Protein AF-A0A914LXV6-F1 (afdb_monomer)

Foldseek 3Di:
DDPCCVPCNPVNCPPPVNDDPDHDFALDADGPPPPDCRNPPADNDPPDPRPGDDPPPPVPDDDDDDDPDPDDDDDDCPPPDPPPVVVCVVPPD

Radius of gyration: 22.23 Å; Cα contacts (8 Å, |Δi|>4): 53; chains: 1; bounding box: 44×33×61 Å

Solvent-accessible surface area (backbone atoms only — not comparable to full-atom values): 6578 Å² total; per-residue (Å²): 131,58,69,62,43,70,77,65,30,75,42,42,56,69,40,79,91,60,37,63,94,66,79,84,77,59,49,71,66,71,63,65,81,63,82,72,74,59,55,64,93,53,59,65,60,77,88,66,95,76,81,46,68,74,81,78,56,78,86,72,56,78,83,90,79,84,75,96,63,95,76,88,74,92,78,86,68,84,84,56,87,81,50,63,66,60,52,45,50,74,76,78,107

pLDDT: mean 93.17, std 4.94, range [61.66, 97.94]

InterPro domains:
  IPR011614 Catalase core domain [PF00199] (2-51)
  IPR018028 Catalase, mono-functional, haem-containing [PTHR11465] (2-93)
  IPR020835 Catalase superfamily [SSF56634] (2-92)

Secondary structure (DSSP, 8-state):
--HHHHHH-TTGGGSTTTS-SSPP--S----TT--S-TTTTS--SSS-SS------GGGGPPPP---S----S----TTS--SHHHHHHHHH-

Organism: Meloidogyne incognita (NCBI:txid6306)

Nearest PDB structures (foldseek):
  7p8w-assembly1_A  TM=9.054E-01  e=4.313E-07  Homo sapiens
  8cat-assembly1_A-2  TM=9.262E-01  e=8.166E-07  Bos taurus
  1h7k-assembly1_A  TM=7.767E-01  e=1.584E-04  Proteus mirabilis
  2isa-assembly2_H  TM=7.481E-01  e=1.151E-04  Aliivibrio salmonicida LFI1238

Structure (mmCIF, N/CA/C/O backbone):
data_AF-A0A914LXV6-F1
#
_entry.id   AF-A0A914LXV6-F1
#
loop_
_atom_site.group_PDB
_atom_site.id
_atom_site.type_symbol
_atom_site.label_atom_id
_atom_site.label_alt_id
_atom_site.label_comp_id
_atom_site.label_asym_id
_atom_site.label_entity_id
_atom_site.label_seq_id
_atom_site.pdbx_PDB_ins_code
_atom_site.Cartn_x
_atom_site.Cartn_y
_atom_site.Cartn_z
_atom_site.occupancy
_atom_site.B_iso_or_equiv
_atom_site.auth_seq_id
_atom_site.auth_comp_id
_atom_site.auth_asym_id
_atom_site.auth_atom_id
_atom_site.pdbx_PDB_model_num
ATOM 1 N N . MET A 1 1 ? 0.558 12.108 -3.919 1.00 61.66 1 MET A N 1
ATOM 2 C CA . MET A 1 1 ? -0.729 11.426 -3.678 1.00 61.66 1 MET A CA 1
ATOM 3 C C . MET A 1 1 ? -0.851 10.367 -4.753 1.00 61.66 1 MET A C 1
ATOM 5 O O . MET A 1 1 ? -0.773 10.719 -5.921 1.00 61.66 1 MET A O 1
ATOM 9 N N . ASP A 1 2 ? -0.898 9.099 -4.363 1.00 91.69 2 ASP A N 1
ATOM 10 C CA . ASP A 1 2 ? -0.990 7.972 -5.297 1.00 91.69 2 ASP A CA 1
ATOM 11 C C . ASP A 1 2 ? -2.376 7.912 -5.981 1.00 91.69 2 ASP A C 1
ATOM 13 O O . ASP A 1 2 ? -3.351 8.489 -5.484 1.00 91.69 2 ASP A O 1
ATOM 17 N N . THR A 1 3 ? -2.476 7.241 -7.131 1.00 96.25 3 THR A N 1
ATOM 18 C CA . THR A 1 3 ? -3.645 7.287 -8.024 1.00 96.25 3 THR A CA 1
ATOM 19 C C . THR A 1 3 ? -4.946 6.871 -7.341 1.00 96.25 3 THR A C 1
ATOM 21 O O . THR A 1 3 ? -5.979 7.505 -7.572 1.00 96.25 3 THR A O 1
ATOM 24 N N . HIS A 1 4 ? -4.933 5.843 -6.488 1.00 96.38 4 HIS A N 1
ATOM 25 C CA . HIS A 1 4 ? -6.153 5.408 -5.800 1.00 96.38 4 HIS A CA 1
ATOM 26 C C . HIS A 1 4 ? -6.691 6.470 -4.839 1.00 96.38 4 HIS A C 1
ATOM 28 O O . HIS A 1 4 ? -7.891 6.749 -4.844 1.00 96.38 4 HIS A O 1
ATOM 34 N N . HIS A 1 5 ? -5.800 7.130 -4.102 1.00 95.12 5 HIS A N 1
ATOM 35 C CA . HIS A 1 5 ? -6.160 8.183 -3.158 1.00 95.12 5 HIS A CA 1
ATOM 36 C C . HIS A 1 5 ? -6.769 9.396 -3.863 1.00 95.12 5 HIS A C 1
ATOM 38 O O . HIS A 1 5 ? -7.709 9.997 -3.350 1.00 95.12 5 HIS A O 1
ATOM 44 N N . HIS A 1 6 ? -6.255 9.751 -5.043 1.00 95.75 6 HIS A N 1
ATOM 45 C CA . HIS A 1 6 ? -6.785 10.866 -5.824 1.00 95.75 6 HIS A CA 1
ATOM 46 C C . HIS A 1 6 ? -8.128 10.529 -6.487 1.00 95.75 6 HIS A C 1
ATOM 48 O O . HIS A 1 6 ? -9.080 11.297 -6.380 1.00 95.75 6 HIS A O 1
ATOM 54 N N . ARG A 1 7 ? -8.212 9.380 -7.170 1.00 97.25 7 ARG A N 1
ATOM 55 C CA . ARG A 1 7 ? -9.372 9.021 -7.999 1.00 97.25 7 ARG A CA 1
ATOM 56 C C . ARG A 1 7 ? -10.588 8.584 -7.183 1.00 97.25 7 ARG A C 1
ATOM 58 O O . ARG A 1 7 ? -11.711 8.859 -7.586 1.00 97.25 7 ARG A O 1
ATOM 65 N N . LEU A 1 8 ? -10.372 7.850 -6.092 1.00 96.50 8 LEU A N 1
ATOM 66 C CA . LEU A 1 8 ? -11.440 7.243 -5.286 1.00 96.50 8 LEU A CA 1
ATOM 67 C C . LEU A 1 8 ? -11.556 7.857 -3.885 1.00 96.50 8 LEU A C 1
ATOM 69 O O . LEU A 1 8 ? -12.562 7.652 -3.209 1.00 96.50 8 LEU A O 1
ATOM 73 N N . GLY A 1 9 ? -10.547 8.615 -3.457 1.00 96.50 9 GLY A N 1
ATOM 74 C CA . GLY A 1 9 ? -10.473 9.220 -2.132 1.00 96.50 9 GLY A CA 1
ATOM 75 C C . GLY A 1 9 ? -9.603 8.428 -1.149 1.00 96.50 9 GLY A C 1
ATOM 76 O O . GLY A 1 9 ? -9.208 7.293 -1.422 1.00 96.50 9 GLY A O 1
ATOM 77 N N . PRO A 1 10 ? -9.297 9.017 0.020 1.00 96.31 10 PRO A N 1
ATOM 78 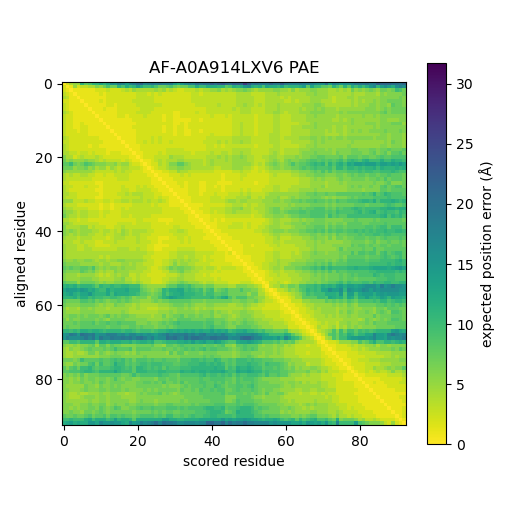C CA . PRO A 1 10 ? -8.393 8.423 1.008 1.00 96.31 10 PRO A CA 1
ATOM 79 C C . PRO A 1 10 ? -8.938 7.122 1.612 1.00 96.31 10 PRO A C 1
ATOM 81 O O . PRO A 1 10 ? -8.176 6.204 1.879 1.00 96.31 10 PRO A O 1
ATOM 84 N N . ASN A 1 11 ? -10.260 7.005 1.749 1.00 96.56 11 ASN A N 1
ATOM 85 C CA . ASN A 1 11 ? -10.930 5.832 2.309 1.00 96.56 11 ASN A CA 1
ATOM 86 C C . ASN A 1 11 ? -11.415 4.834 1.236 1.00 96.56 11 ASN A C 1
ATOM 88 O O . ASN A 1 11 ? -12.381 4.100 1.446 1.00 96.56 11 ASN A O 1
ATOM 92 N N . HIS A 1 12 ? -10.753 4.771 0.071 1.00 96.19 12 HIS A N 1
ATOM 93 C CA . HIS A 1 12 ? -11.162 3.905 -1.048 1.00 96.19 12 HIS A CA 1
ATOM 94 C C . HIS A 1 12 ? -11.220 2.406 -0.703 1.00 96.19 12 HIS A C 1
ATOM 96 O O . HIS A 1 12 ? -11.926 1.647 -1.372 1.00 96.19 12 HIS A O 1
ATOM 102 N N . MET A 1 13 ? -10.499 1.971 0.334 1.00 95.56 13 MET A N 1
ATOM 103 C CA . MET A 1 13 ? -10.524 0.595 0.846 1.00 95.56 13 MET A CA 1
ATOM 104 C C . MET A 1 13 ? -11.849 0.229 1.532 1.00 95.56 13 MET A C 1
ATOM 106 O O . MET A 1 13 ? -12.138 -0.949 1.720 1.00 95.56 13 MET A O 1
ATOM 110 N N . LEU A 1 14 ? -12.688 1.212 1.880 1.00 95.56 14 LEU A N 1
ATOM 111 C CA . LEU A 1 14 ? -14.011 0.964 2.455 1.00 95.56 14 LEU A CA 1
ATOM 112 C C . LEU A 1 14 ? -15.069 0.619 1.407 1.00 95.56 14 LEU A C 1
ATOM 114 O O . LEU A 1 14 ? -16.132 0.120 1.788 1.00 95.56 14 LEU A O 1
ATOM 118 N N . LEU A 1 15 ? -14.812 0.874 0.119 1.00 95.62 15 LEU A N 1
ATOM 119 C CA . LEU A 1 15 ? -15.735 0.522 -0.960 1.00 95.62 15 LEU A CA 1
ATOM 120 C C . LEU A 1 15 ? -15.985 -0.995 -0.948 1.00 95.62 15 LEU A C 1
ATOM 122 O O . LEU A 1 15 ? -15.012 -1.742 -0.870 1.00 95.62 15 LEU A O 1
ATOM 126 N N . PRO A 1 16 ? -17.240 -1.476 -1.065 1.00 95.06 16 PRO A N 1
ATOM 127 C CA . PRO A 1 16 ? -17.556 -2.899 -0.904 1.00 95.06 16 PRO A CA 1
ATOM 128 C C . PRO A 1 16 ? -16.713 -3.843 -1.768 1.00 95.06 16 PRO A C 1
ATOM 130 O O . PRO A 1 16 ? -16.343 -4.917 -1.313 1.00 95.06 16 PRO A O 1
ATOM 133 N N . ILE A 1 17 ? -16.366 -3.422 -2.986 1.00 96.88 17 ILE A N 1
ATOM 134 C CA . ILE A 1 17 ? -15.548 -4.208 -3.917 1.00 96.88 17 ILE A CA 1
ATOM 135 C C . ILE A 1 17 ? -14.057 -4.258 -3.545 1.00 96.88 17 ILE A C 1
ATOM 137 O O . ILE A 1 17 ? -13.373 -5.212 -3.895 1.00 96.88 17 ILE A O 1
ATOM 141 N N . ASN A 1 18 ? -13.555 -3.248 -2.829 1.00 95.88 18 ASN A N 1
ATOM 142 C CA . ASN A 1 18 ? -12.155 -3.157 -2.402 1.00 95.88 18 ASN A CA 1
ATOM 143 C C . ASN A 1 18 ? -11.946 -3.678 -0.974 1.00 95.88 18 ASN A C 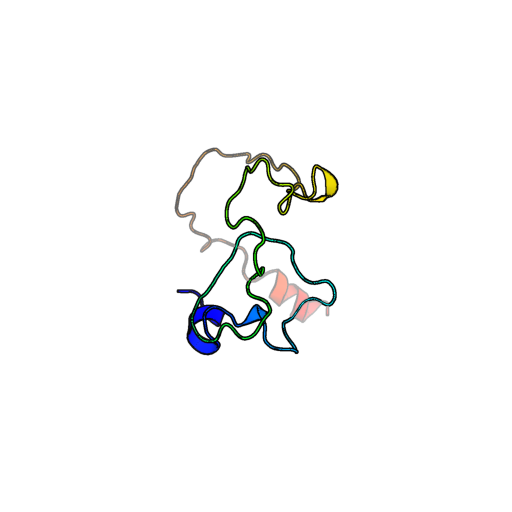1
ATOM 145 O O . ASN A 1 18 ? -10.808 -3.876 -0.547 1.00 95.88 18 ASN A O 1
ATOM 149 N N . ARG A 1 19 ? -13.032 -3.829 -0.208 1.00 94.25 19 ARG A N 1
ATOM 150 C CA . ARG A 1 19 ? -12.967 -4.151 1.212 1.00 94.25 19 ARG A CA 1
ATOM 151 C C . ARG A 1 19 ? -12.507 -5.600 1.406 1.00 94.25 19 ARG A C 1
ATOM 153 O O . ARG A 1 19 ? -13.103 -6.503 0.817 1.00 94.25 19 ARG A O 1
ATOM 160 N N . PRO A 1 20 ? -11.497 -5.856 2.257 1.00 93.19 20 PRO A N 1
ATOM 161 C CA . PRO A 1 20 ? -11.106 -7.221 2.579 1.00 93.19 20 PRO A CA 1
ATOM 162 C C . PRO A 1 20 ? -12.244 -7.955 3.302 1.00 93.19 20 PRO A C 1
ATOM 164 O O . PRO A 1 20 ? -12.983 -7.363 4.088 1.00 93.19 20 PRO A O 1
ATOM 167 N N . LEU A 1 21 ? -12.359 -9.266 3.068 1.00 93.88 21 LEU A N 1
ATOM 168 C CA . LEU A 1 21 ? -13.396 -10.099 3.696 1.00 93.88 21 LEU A CA 1
ATOM 169 C C . LEU A 1 21 ? -13.273 -10.143 5.225 1.00 93.88 21 LEU A C 1
ATOM 171 O O . LEU A 1 21 ? -14.278 -10.220 5.926 1.00 93.88 21 LEU A O 1
ATOM 175 N N . LYS A 1 22 ? -12.039 -10.096 5.738 1.00 89.12 22 LYS A N 1
ATOM 176 C CA . LYS A 1 22 ? -11.760 -9.893 7.159 1.00 89.12 22 LYS A CA 1
ATOM 177 C C . LYS A 1 22 ? -11.396 -8.421 7.369 1.00 89.12 22 LYS A C 1
ATOM 179 O O . LYS A 1 22 ? -10.438 -7.972 6.734 1.00 89.12 22 LYS A O 1
ATOM 184 N N . PRO A 1 23 ? -12.132 -7.676 8.212 1.00 83.31 23 PRO A N 1
ATOM 185 C CA . PRO A 1 23 ? -11.794 -6.295 8.527 1.00 83.31 23 PRO A CA 1
ATOM 186 C C . PRO A 1 23 ? -10.368 -6.179 9.067 1.00 83.31 23 PRO A C 1
ATOM 188 O O . PRO A 1 23 ? -9.905 -7.043 9.810 1.00 83.31 23 PRO A O 1
ATOM 191 N N . ALA A 1 24 ? -9.674 -5.111 8.682 1.00 86.00 24 ALA A N 1
ATOM 192 C CA . ALA A 1 24 ? -8.366 -4.805 9.239 1.00 86.00 24 ALA A CA 1
ATOM 193 C C . ALA A 1 24 ? -8.534 -4.134 10.607 1.00 86.00 24 ALA A C 1
ATOM 195 O O . ALA A 1 24 ? -9.210 -3.112 10.717 1.00 86.00 24 ALA A O 1
ATOM 196 N N . GLU A 1 25 ? -7.882 -4.680 11.629 1.00 90.56 25 GLU A N 1
ATOM 197 C CA . GLU A 1 25 ? -7.767 -4.048 12.942 1.00 90.56 25 GLU A CA 1
ATOM 198 C C . GLU A 1 25 ? -6.493 -3.199 12.964 1.00 90.56 25 GLU A C 1
ATOM 200 O O . GLU A 1 25 ? -5.380 -3.722 12.940 1.00 90.56 25 GLU A O 1
ATOM 205 N N . ASN A 1 26 ? -6.642 -1.874 12.934 1.00 93.19 26 ASN A N 1
ATOM 206 C CA . ASN A 1 26 ? -5.518 -0.940 12.932 1.00 93.19 26 ASN A CA 1
ATOM 207 C C . ASN A 1 26 ? -5.874 0.392 13.617 1.00 93.19 26 AS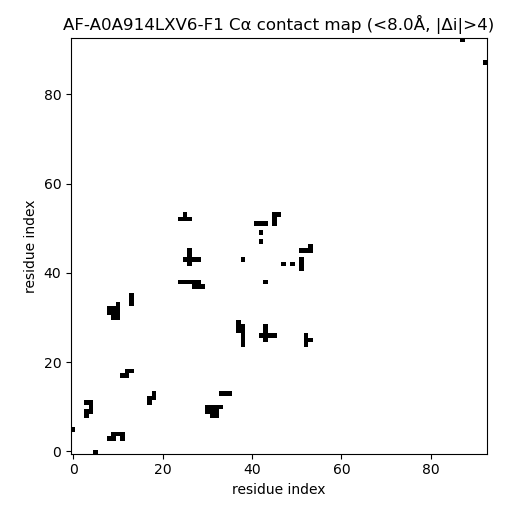N A C 1
ATOM 209 O O . ASN A 1 26 ? -6.991 0.615 14.095 1.00 93.19 26 ASN A O 1
ATOM 213 N N . THR A 1 27 ? -4.897 1.293 13.672 1.00 95.69 27 THR A N 1
ATOM 214 C CA . THR A 1 27 ? -5.007 2.606 14.319 1.00 95.69 27 THR A CA 1
ATOM 215 C C . THR A 1 27 ? -5.352 3.745 13.353 1.00 95.69 27 THR A C 1
ATOM 217 O O . THR A 1 27 ? -5.371 4.9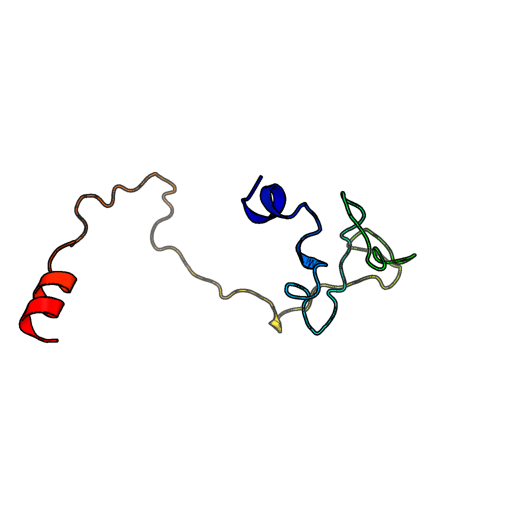00 13.768 1.00 95.69 27 THR A O 1
ATOM 220 N N . GLN A 1 28 ? -5.642 3.463 12.077 1.00 95.94 28 GLN A N 1
ATOM 221 C CA . GLN A 1 28 ? -6.030 4.497 11.113 1.00 95.94 28 GLN A CA 1
ATOM 222 C C . GLN A 1 28 ? -7.430 5.028 11.447 1.00 95.94 28 GLN A C 1
ATOM 224 O O . GLN A 1 28 ? -8.325 4.261 11.816 1.00 95.94 28 GLN A O 1
ATOM 229 N N . ARG A 1 29 ? -7.604 6.349 11.351 1.00 96.00 29 ARG A N 1
ATOM 230 C CA . ARG A 1 29 ? -8.838 7.064 11.696 1.00 96.00 29 ARG A CA 1
ATOM 231 C C . ARG A 1 29 ? -9.128 8.165 10.682 1.00 96.00 29 ARG A C 1
ATOM 233 O O . ARG A 1 29 ? -8.222 8.685 10.032 1.00 96.00 29 ARG A O 1
ATOM 240 N N . ASP A 1 30 ? -10.398 8.533 10.623 1.00 96.75 30 ASP A N 1
ATOM 241 C CA . ASP A 1 30 ? -10.963 9.672 9.908 1.00 96.75 30 ASP A CA 1
ATOM 242 C C . ASP A 1 30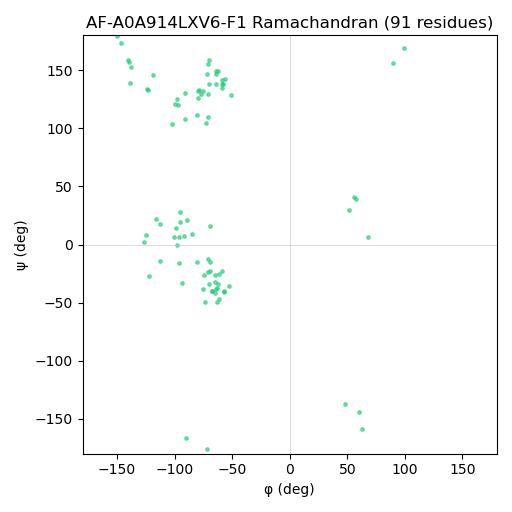 ? -10.714 9.628 8.390 1.00 96.75 30 ASP A C 1
ATOM 244 O O . ASP A 1 30 ? -10.799 8.575 7.756 1.00 96.75 30 ASP A O 1
ATOM 248 N N . GLY A 1 31 ? -10.490 10.794 7.782 1.00 96.06 31 GLY A N 1
ATOM 249 C CA . GLY A 1 31 ? -10.370 10.970 6.339 1.00 96.06 31 GLY A CA 1
ATOM 250 C C . GLY A 1 31 ? -11.705 11.254 5.647 1.00 96.06 31 GLY A C 1
ATOM 251 O O . GLY A 1 31 ? -12.790 10.928 6.132 1.00 96.06 31 GLY A O 1
ATOM 252 N N . LEU A 1 32 ? -11.623 11.891 4.476 1.00 96.38 32 LEU A N 1
ATOM 253 C CA . LEU A 1 32 ? -12.802 12.211 3.671 1.00 96.38 32 LEU A CA 1
ATOM 254 C C . LEU A 1 32 ? -13.574 10.932 3.316 1.00 96.38 32 LEU A C 1
ATOM 256 O O . LEU A 1 32 ? -12.971 9.921 2.947 1.00 96.38 32 LEU A O 1
ATOM 260 N N . ASN A 1 33 ? -14.906 11.000 3.394 1.00 94.44 33 ASN A N 1
ATOM 261 C CA . ASN A 1 33 ? -15.808 9.875 3.137 1.00 94.44 33 ASN A CA 1
ATOM 262 C C . ASN A 1 33 ? -15.495 8.646 4.010 1.00 94.44 33 ASN A C 1
ATOM 264 O O . ASN A 1 33 ? -15.525 7.515 3.531 1.00 94.44 33 ASN A O 1
ATOM 268 N N . GLN A 1 34 ? -15.178 8.858 5.288 1.00 96.50 34 GLN A N 1
ATOM 269 C CA . GLN A 1 34 ? -15.199 7.789 6.283 1.00 96.50 34 GLN A CA 1
ATOM 270 C C . GLN A 1 34 ? -16.658 7.403 6.581 1.00 96.50 34 GLN A C 1
ATOM 272 O O . GLN A 1 34 ? -17.398 8.184 7.173 1.00 96.50 34 GLN A O 1
ATOM 277 N N . PHE A 1 35 ? -17.077 6.214 6.140 1.00 94.62 35 PHE A N 1
ATOM 278 C CA . PHE A 1 35 ? -18.431 5.668 6.353 1.00 94.62 35 PHE A CA 1
ATOM 279 C C . PHE A 1 35 ? -18.427 4.284 7.024 1.00 94.62 35 PHE A C 1
ATOM 281 O O . PHE A 1 35 ? -19.457 3.612 7.076 1.00 94.62 35 PHE A O 1
ATOM 288 N N . GLY A 1 36 ? -17.262 3.824 7.488 1.00 92.06 36 GLY A N 1
ATOM 289 C CA . GLY A 1 36 ? -17.129 2.620 8.304 1.00 92.06 36 GLY A CA 1
ATOM 290 C C . GLY A 1 36 ? -17.223 2.917 9.803 1.00 92.06 36 GLY A C 1
ATOM 291 O O . GLY A 1 36 ? -17.585 4.012 10.218 1.00 92.06 36 GLY A O 1
ATOM 292 N N . GLU A 1 37 ? -16.832 1.941 10.622 1.00 93.25 37 GLU A N 1
ATOM 293 C CA . GLU A 1 37 ? -16.839 2.057 12.091 1.00 93.25 37 GLU A CA 1
ATOM 294 C C . GLU A 1 37 ? -15.767 3.011 12.636 1.00 93.25 37 GLU A C 1
ATOM 296 O O . GLU A 1 37 ? -15.789 3.357 13.813 1.00 93.25 37 GLU A O 1
ATOM 301 N N . ASN A 1 38 ? -14.808 3.420 11.794 1.00 94.75 38 ASN A N 1
ATOM 302 C CA . ASN A 1 38 ? -13.710 4.318 12.155 1.00 94.75 38 ASN A CA 1
ATOM 303 C C . ASN A 1 38 ? -12.942 3.875 13.418 1.00 94.75 38 ASN A C 1
ATOM 305 O O . ASN A 1 38 ? -12.455 4.704 14.175 1.00 94.75 38 ASN A O 1
ATOM 309 N N . GLY A 1 39 ? -12.885 2.567 13.686 1.00 92.75 39 GLY A N 1
ATOM 310 C CA . GLY A 1 39 ? -12.261 1.999 14.882 1.00 92.75 39 GLY A CA 1
ATOM 311 C C . GLY A 1 39 ? -12.969 2.291 16.214 1.00 92.75 39 GLY A C 1
ATOM 312 O O . GLY A 1 39 ? -12.422 1.915 17.251 1.00 92.75 39 GLY A O 1
ATOM 313 N N . GLY A 1 40 ? -14.151 2.918 16.214 1.00 93.62 40 GLY A N 1
ATOM 314 C CA . GLY A 1 40 ? -14.932 3.214 17.421 1.00 93.62 40 GLY A CA 1
ATOM 315 C C . GLY A 1 40 ? -14.104 3.856 18.541 1.00 93.62 40 GLY A C 1
ATOM 316 O O . GLY A 1 40 ? -13.240 4.693 18.287 1.00 93.62 40 GLY A O 1
ATOM 317 N N . ASP A 1 41 ? -14.322 3.396 19.775 1.00 93.19 41 ASP A N 1
ATOM 318 C CA . ASP A 1 41 ? -13.614 3.874 20.974 1.00 93.19 41 ASP A CA 1
ATOM 319 C C . ASP A 1 41 ? -12.261 3.171 21.213 1.00 93.19 41 ASP A C 1
ATOM 321 O O . ASP A 1 41 ? -11.652 3.311 22.277 1.00 93.19 41 ASP A O 1
ATOM 325 N N . SER A 1 42 ? -11.775 2.373 20.254 1.00 93.69 42 SER A N 1
ATOM 326 C CA . SER A 1 42 ? -10.505 1.661 20.426 1.00 93.69 42 SER A CA 1
ATOM 327 C C . SER A 1 42 ? -9.302 2.617 20.353 1.00 93.69 42 SER A C 1
ATOM 329 O O . SER A 1 42 ? -9.334 3.584 19.578 1.00 93.69 42 SER A O 1
ATOM 331 N N . PRO A 1 43 ? -8.209 2.346 21.103 1.00 95.44 43 PRO A N 1
ATOM 332 C CA . PRO A 1 43 ? -6.999 3.164 21.071 1.00 95.44 43 PRO A CA 1
ATOM 333 C C . PRO A 1 43 ? -6.505 3.405 19.641 1.00 95.44 43 PRO A C 1
ATOM 335 O O . PRO A 1 43 ? -6.310 2.471 18.865 1.00 95.44 43 PRO A O 1
ATOM 338 N N . ASN A 1 44 ? -6.272 4.669 19.299 1.00 96.12 44 ASN A N 1
ATOM 339 C CA . ASN A 1 44 ? -5.827 5.096 17.970 1.00 96.12 44 ASN A CA 1
ATOM 340 C C . ASN A 1 44 ? -4.299 5.263 17.871 1.00 96.12 44 ASN A C 1
ATOM 342 O O . ASN A 1 44 ? -3.803 5.938 16.973 1.00 96.12 44 ASN A O 1
ATOM 346 N N . TYR A 1 45 ? -3.545 4.659 18.789 1.00 95.38 45 TYR A N 1
ATOM 347 C CA . TYR A 1 45 ? -2.089 4.733 18.832 1.00 95.38 45 TYR A CA 1
ATOM 348 C C . TYR A 1 45 ? -1.479 3.366 19.152 1.00 95.38 45 TYR A C 1
ATOM 350 O O . TYR A 1 45 ? -2.097 2.514 19.796 1.00 95.38 45 TYR A O 1
ATOM 358 N N . TYR A 1 46 ? -0.251 3.159 18.684 1.00 94.88 46 TYR A N 1
ATOM 359 C CA . TYR A 1 46 ? 0.540 1.961 18.942 1.00 94.88 46 TYR A CA 1
ATOM 360 C C . TYR A 1 46 ? 2.003 2.362 19.223 1.00 94.88 46 TYR A C 1
ATOM 362 O O . TYR A 1 46 ? 2.515 3.234 18.515 1.00 94.88 46 TYR A O 1
ATOM 370 N N . PRO A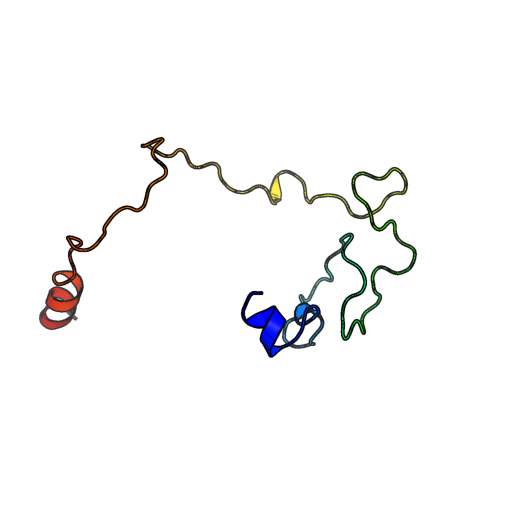 1 47 ? 2.690 1.746 20.208 1.00 95.12 47 PRO A N 1
ATOM 371 C CA . PRO A 1 47 ? 2.168 0.758 21.161 1.00 95.12 47 PRO A CA 1
ATOM 372 C C . PRO A 1 47 ? 1.215 1.389 22.190 1.00 95.12 47 PRO A C 1
ATOM 374 O O . PRO A 1 47 ? 1.296 2.585 22.465 1.00 95.12 47 PRO A O 1
ATOM 377 N N . ASN A 1 48 ? 0.307 0.596 22.766 1.00 95.44 48 ASN A N 1
ATOM 378 C CA . ASN A 1 48 ? -0.625 1.048 23.806 1.00 95.44 48 ASN A CA 1
ATOM 379 C C . ASN A 1 48 ? -0.820 -0.014 24.900 1.00 95.44 48 ASN A C 1
ATOM 381 O O . ASN A 1 48 ? -0.604 -1.199 24.675 1.00 95.44 48 ASN A O 1
ATOM 385 N N . SER A 1 49 ? -1.278 0.410 26.081 1.00 95.38 49 SER A N 1
ATOM 386 C CA . SER A 1 49 ? -1.515 -0.474 27.238 1.00 95.38 49 SER A CA 1
ATOM 387 C C . SER A 1 49 ? -2.985 -0.882 27.411 1.00 95.38 49 SER A C 1
ATOM 389 O O . SER A 1 49 ? -3.372 -1.370 28.471 1.00 95.38 49 SER A O 1
ATOM 391 N N . PHE A 1 50 ? -3.822 -0.663 26.394 1.00 95.12 50 PHE A N 1
ATOM 392 C CA . PHE A 1 50 ? -5.284 -0.781 26.474 1.00 95.12 50 PHE A CA 1
ATOM 393 C C . PHE A 1 50 ? -5.841 -1.895 25.577 1.00 95.12 50 PHE A C 1
ATOM 395 O O . PHE A 1 50 ? -7.022 -1.884 25.245 1.00 95.12 50 PHE A O 1
ATOM 402 N N . ARG A 1 51 ? -4.999 -2.875 25.211 1.00 89.88 51 ARG A N 1
ATOM 403 C CA . ARG A 1 51 ? -5.359 -4.020 24.351 1.00 89.88 51 ARG A CA 1
ATOM 404 C C . ARG A 1 51 ? -5.907 -3.599 22.977 1.00 89.88 51 ARG A C 1
ATOM 406 O O . ARG A 1 51 ? -6.866 -4.191 22.491 1.00 89.88 51 ARG A O 1
ATOM 413 N N . GLY A 1 52 ? -5.324 -2.560 22.376 1.00 91.50 52 GLY A N 1
ATOM 414 C CA . GLY A 1 52 ? -5.599 -2.203 20.982 1.00 91.50 52 GLY A CA 1
ATOM 415 C C . GLY A 1 52 ? -4.981 -3.192 19.977 1.00 91.50 52 GLY A C 1
ATOM 416 O O . GLY A 1 52 ? -4.380 -4.185 20.387 1.00 91.50 52 GLY A O 1
ATOM 417 N N . PRO A 1 53 ? -5.107 -2.920 18.665 1.00 91.25 53 PRO A N 1
ATOM 418 C CA . PRO A 1 53 ? -4.543 -3.774 17.621 1.00 91.25 53 PRO A CA 1
ATOM 419 C C . PRO A 1 53 ? -3.024 -3.963 17.757 1.00 91.25 53 PRO A C 1
ATOM 421 O O . PRO A 1 53 ? -2.295 -2.999 17.995 1.00 91.25 53 PRO A O 1
ATOM 424 N N . GLU A 1 54 ? -2.562 -5.198 17.550 1.00 91.25 54 GLU A N 1
ATOM 425 C CA . GLU A 1 54 ? -1.161 -5.620 17.672 1.00 91.25 54 GLU A CA 1
ATOM 426 C C . GLU A 1 54 ? -0.621 -6.144 16.324 1.00 91.25 54 GLU A C 1
ATOM 428 O O . GLU A 1 54 ? -1.363 -6.779 15.566 1.00 91.25 54 GLU A O 1
ATOM 433 N N . PRO A 1 55 ? 0.671 -5.942 16.002 1.00 89.62 55 PRO A N 1
ATOM 434 C CA . PRO A 1 55 ? 1.287 -6.513 14.808 1.00 89.62 55 PRO A CA 1
ATOM 435 C C . PRO A 1 55 ? 1.205 -8.046 14.787 1.00 89.62 55 PRO A C 1
ATOM 437 O O . PRO A 1 55 ? 1.433 -8.712 15.795 1.00 89.62 55 PRO A O 1
ATOM 440 N N . THR A 1 56 ? 0.977 -8.633 13.609 1.00 83.38 56 THR A N 1
ATOM 441 C CA . THR A 1 56 ? 0.722 -10.078 13.400 1.00 83.38 56 THR A CA 1
ATOM 442 C C . THR A 1 56 ? 1.944 -10.998 13.640 1.00 83.38 56 THR A C 1
ATOM 444 O O . THR A 1 56 ? 1.946 -12.175 13.284 1.00 83.38 56 THR A O 1
ATOM 447 N N . GLY A 1 57 ? 2.994 -10.503 14.298 1.00 85.00 57 GLY A N 1
ATOM 448 C CA . GLY A 1 57 ? 4.178 -11.279 14.665 1.00 85.00 57 GLY A CA 1
ATOM 449 C C . GLY A 1 57 ? 4.961 -11.825 13.463 1.00 85.00 57 GLY A C 1
ATOM 450 O O . GLY A 1 57 ? 4.860 -11.332 12.342 1.00 85.00 57 GLY A O 1
ATOM 451 N N . LYS A 1 58 ? 5.767 -12.869 13.702 1.00 84.62 58 LYS A N 1
ATOM 452 C CA . LYS A 1 58 ? 6.729 -13.412 12.719 1.00 84.62 58 LYS A CA 1
ATOM 453 C C . LYS A 1 58 ? 6.098 -13.939 11.425 1.00 84.62 58 LYS A C 1
ATOM 455 O O . LYS A 1 58 ? 6.777 -13.977 10.409 1.00 84.62 58 LYS A O 1
ATOM 460 N N . ALA A 1 59 ? 4.830 -14.348 11.446 1.00 83.94 59 ALA A N 1
ATOM 461 C CA . ALA A 1 59 ? 4.163 -14.917 10.273 1.00 83.94 59 ALA A CA 1
ATOM 462 C C . ALA A 1 59 ? 3.906 -13.888 9.156 1.00 83.94 59 ALA A C 1
ATOM 464 O O . ALA A 1 59 ? 3.759 -14.275 8.003 1.00 83.94 59 ALA A O 1
ATOM 465 N N . ALA A 1 60 ? 3.860 -12.596 9.494 1.00 89.12 60 ALA A N 1
AT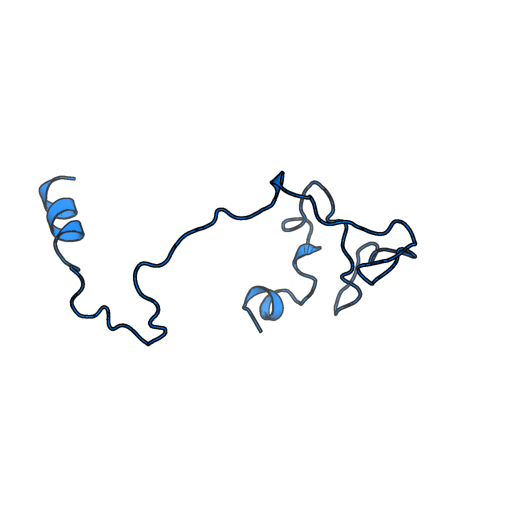OM 466 C CA . ALA A 1 60 ? 3.695 -11.501 8.538 1.00 89.12 60 ALA A CA 1
ATOM 467 C C . ALA A 1 60 ? 5.020 -10.791 8.208 1.00 89.12 60 ALA A C 1
ATOM 469 O O . ALA A 1 60 ? 5.013 -9.750 7.556 1.00 89.12 60 ALA A O 1
ATOM 470 N N . GLN A 1 61 ? 6.152 -11.309 8.692 1.00 93.50 61 GLN A N 1
ATOM 471 C CA . GLN A 1 61 ? 7.452 -10.701 8.445 1.00 93.50 61 GLN A CA 1
ATOM 472 C C . GLN A 1 61 ? 7.902 -10.978 7.007 1.00 93.50 61 GLN A C 1
ATOM 474 O O . GLN A 1 61 ? 7.859 -12.115 6.540 1.00 93.50 61 GLN A O 1
ATOM 479 N N . GLU A 1 62 ? 8.359 -9.936 6.317 1.00 93.25 62 GLU A N 1
ATOM 480 C CA . GLU A 1 62 ? 8.937 -10.062 4.980 1.00 93.25 62 GLU A CA 1
ATOM 481 C C . GLU A 1 62 ? 10.229 -10.893 5.007 1.00 93.25 62 GLU A C 1
ATOM 483 O O . GLU A 1 62 ? 10.980 -10.897 5.989 1.00 93.25 62 GLU A O 1
ATOM 488 N N . SER A 1 63 ? 10.507 -11.599 3.910 1.00 93.38 63 SER A N 1
ATOM 489 C CA . SER A 1 63 ? 11.768 -12.320 3.741 1.00 93.38 63 SER A CA 1
ATOM 490 C C . SER A 1 63 ? 12.946 -11.349 3.705 1.00 93.38 63 SER A C 1
ATOM 492 O O . SER A 1 63 ? 12.895 -10.333 3.014 1.00 93.38 63 SER A O 1
ATOM 494 N N . GLN A 1 64 ? 14.040 -11.695 4.382 1.00 92.81 64 GLN A N 1
ATOM 495 C CA . GLN A 1 64 ? 15.274 -10.919 4.304 1.00 92.81 64 GLN A CA 1
ATOM 496 C C . GLN A 1 64 ? 16.005 -11.211 2.989 1.00 92.81 64 GLN A C 1
ATOM 498 O O . GLN A 1 64 ? 16.245 -12.370 2.653 1.00 92.81 64 GLN A O 1
ATOM 503 N N . PHE A 1 65 ? 16.381 -10.154 2.272 1.00 92.19 65 PHE A N 1
ATOM 504 C CA . PHE A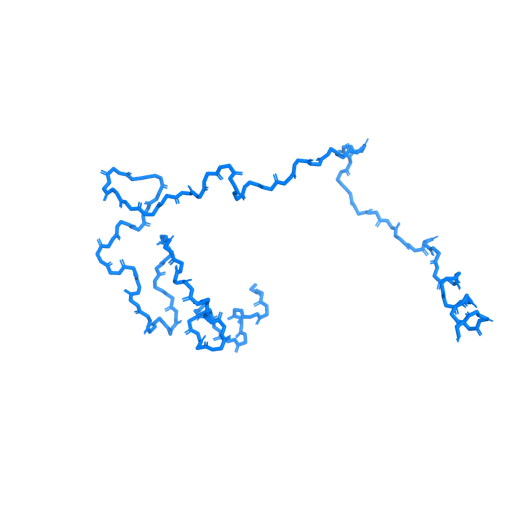 1 65 ? 17.188 -10.222 1.057 1.00 92.19 65 PHE A CA 1
ATOM 505 C C . PHE A 1 65 ? 18.449 -9.376 1.233 1.00 92.19 65 PHE A C 1
ATOM 507 O O . PHE A 1 65 ? 18.375 -8.244 1.712 1.00 92.19 65 PHE A O 1
ATOM 514 N N . VAL A 1 66 ? 19.605 -9.932 0.869 1.00 92.94 66 VAL A N 1
ATOM 515 C CA . VAL A 1 66 ? 20.899 -9.245 0.957 1.00 92.94 66 VAL A CA 1
ATOM 516 C C . VAL A 1 66 ? 21.243 -8.681 -0.414 1.00 92.94 66 VAL A C 1
ATOM 518 O O . VAL A 1 66 ? 21.272 -9.415 -1.398 1.00 92.94 66 VAL A O 1
ATOM 521 N N . LEU A 1 67 ? 21.512 -7.378 -0.475 1.00 91.94 67 LEU A N 1
ATOM 522 C CA . LEU A 1 67 ? 21.978 -6.723 -1.693 1.00 91.94 67 LEU A CA 1
ATOM 523 C C . LEU A 1 67 ? 23.479 -6.968 -1.869 1.00 91.94 67 LEU A C 1
ATOM 525 O O . LEU A 1 67 ? 24.256 -6.756 -0.943 1.00 91.94 67 LEU A O 1
ATOM 529 N N . GLU A 1 68 ? 23.896 -7.368 -3.068 1.00 87.50 68 GLU A N 1
ATOM 530 C CA . GLU A 1 68 ? 25.316 -7.590 -3.387 1.00 87.50 68 GLU A CA 1
ATOM 531 C C . GLU A 1 68 ? 26.125 -6.286 -3.474 1.00 87.50 68 GLU A C 1
ATOM 533 O O . GLU A 1 68 ? 27.344 -6.291 -3.314 1.00 87.50 68 GLU A O 1
ATOM 538 N N . LYS A 1 69 ? 25.455 -5.160 -3.749 1.00 81.62 69 LYS A N 1
ATOM 539 C CA . LYS A 1 69 ? 26.060 -3.828 -3.856 1.00 81.62 69 LYS A CA 1
ATOM 540 C C . LYS A 1 69 ? 25.370 -2.874 -2.888 1.00 81.62 69 LYS A C 1
ATOM 542 O O . LYS A 1 69 ? 24.149 -2.771 -2.886 1.00 81.62 69 LYS A O 1
ATOM 547 N N . GLU A 1 70 ? 26.158 -2.100 -2.149 1.00 83.56 70 GLU A N 1
ATOM 548 C CA . GLU A 1 70 ? 25.674 -1.064 -1.220 1.00 83.56 70 GLU A CA 1
ATOM 549 C C . GLU A 1 70 ? 25.499 0.312 -1.896 1.00 83.56 70 GLU A C 1
ATOM 551 O O . GLU A 1 70 ? 25.528 1.355 -1.245 1.00 83.56 70 GLU A O 1
ATOM 556 N N . ILE A 1 71 ? 25.360 0.349 -3.225 1.00 91.19 71 ILE A N 1
ATOM 557 C CA . ILE A 1 71 ? 25.281 1.602 -3.983 1.00 91.19 71 ILE A CA 1
ATOM 558 C C . ILE A 1 71 ? 23.818 1.949 -4.246 1.00 91.19 71 ILE A C 1
ATOM 560 O O . ILE A 1 71 ? 23.113 1.221 -4.941 1.00 91.19 71 ILE A O 1
ATOM 564 N N . VAL A 1 72 ? 23.393 3.113 -3.758 1.00 92.88 72 VAL A N 1
ATOM 565 C CA . VAL A 1 72 ? 22.094 3.714 -4.080 1.00 92.88 72 VAL A CA 1
ATOM 566 C C . VAL A 1 72 ? 22.318 4.823 -5.105 1.00 92.88 72 VAL A C 1
ATOM 568 O O . VAL A 1 72 ? 22.798 5.906 -4.776 1.00 92.88 72 VAL A O 1
ATOM 571 N N . ALA A 1 73 ? 21.991 4.539 -6.363 1.00 92.38 73 ALA A N 1
ATOM 572 C CA . ALA A 1 73 ? 22.139 5.460 -7.484 1.00 92.38 73 ALA A CA 1
ATOM 573 C C . ALA A 1 73 ? 21.024 5.237 -8.515 1.00 92.38 73 ALA A C 1
ATOM 575 O O . ALA A 1 73 ? 20.244 4.289 -8.420 1.00 92.38 73 ALA A O 1
ATOM 576 N N . ARG A 1 74 ? 20.961 6.110 -9.523 1.00 93.69 74 ARG A N 1
ATOM 577 C CA . ARG A 1 74 ? 20.207 5.824 -10.746 1.00 93.69 74 ARG A CA 1
ATOM 578 C C . ARG A 1 74 ? 21.083 4.940 -11.624 1.00 93.69 74 ARG A C 1
ATOM 580 O O . ARG A 1 74 ? 22.131 5.392 -12.076 1.00 93.69 74 ARG A O 1
ATOM 587 N N . PHE A 1 75 ? 20.681 3.691 -11.799 1.00 92.44 75 PHE A N 1
ATOM 588 C CA . PHE A 1 75 ? 21.331 2.773 -12.724 1.00 92.44 75 PHE A CA 1
ATOM 589 C C . PHE A 1 75 ? 20.639 2.885 -14.080 1.00 92.44 75 PHE A C 1
ATOM 591 O O . PHE A 1 75 ? 19.412 2.850 -14.146 1.00 92.44 75 PHE A O 1
ATOM 598 N N . GLU A 1 76 ? 21.425 3.057 -15.137 1.00 94.56 76 GLU A N 1
ATOM 599 C CA . GLU A 1 76 ? 20.917 3.065 -16.506 1.00 94.56 76 GLU A CA 1
ATOM 600 C C . GLU A 1 76 ? 20.674 1.624 -16.967 1.00 94.56 76 GLU A C 1
ATOM 602 O O . GLU A 1 76 ? 21.540 0.769 -16.792 1.00 94.56 76 GLU A O 1
ATOM 607 N N . SER A 1 77 ? 19.510 1.369 -17.565 1.00 94.81 77 SER A N 1
ATOM 608 C CA . SER A 1 77 ? 19.122 0.070 -18.141 1.00 94.81 77 SER A CA 1
ATOM 609 C C . SER A 1 77 ? 19.001 0.127 -19.670 1.00 94.81 77 SER A C 1
ATOM 611 O O . SER 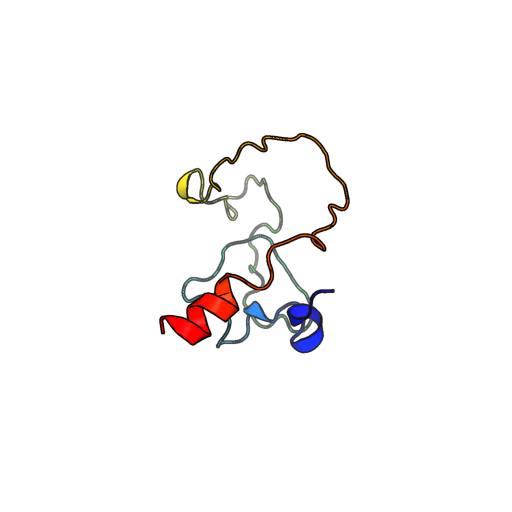A 1 77 ? 18.343 -0.703 -20.290 1.00 94.81 77 SER A O 1
ATOM 613 N N . GLY A 1 78 ? 19.588 1.151 -20.301 1.00 94.62 78 GLY A N 1
ATOM 614 C CA . GLY A 1 78 ? 19.517 1.349 -21.754 1.00 94.62 78 GLY A CA 1
ATOM 615 C C . GLY A 1 78 ? 20.217 0.253 -22.567 1.00 94.62 78 GLY A C 1
ATOM 616 O O . GLY A 1 78 ? 19.807 -0.007 -23.695 1.00 94.62 78 GLY A O 1
ATOM 617 N N . ASP A 1 79 ? 21.221 -0.403 -21.977 1.00 94.69 79 ASP A N 1
ATOM 618 C CA . ASP A 1 79 ? 21.982 -1.503 -22.588 1.00 94.69 79 ASP A CA 1
ATOM 619 C C . ASP A 1 79 ? 21.394 -2.895 -22.274 1.00 94.69 79 ASP A C 1
ATOM 621 O O . ASP A 1 79 ? 22.005 -3.914 -22.607 1.00 94.69 79 ASP A O 1
ATOM 625 N N . ASP A 1 80 ? 20.220 -2.962 -21.636 1.00 97.19 80 ASP A N 1
ATOM 626 C CA . ASP A 1 80 ? 19.526 -4.228 -21.397 1.00 97.19 80 ASP A CA 1
ATOM 627 C C . ASP A 1 80 ? 19.140 -4.902 -22.727 1.00 97.19 80 ASP A C 1
ATOM 629 O O . ASP A 1 80 ? 18.848 -4.255 -23.742 1.00 97.19 80 ASP A O 1
ATOM 633 N N . ASP A 1 81 ? 19.108 -6.235 -22.729 1.00 97.12 81 ASP A N 1
ATOM 634 C CA . ASP A 1 81 ? 18.724 -7.007 -23.909 1.00 97.12 81 ASP A CA 1
ATOM 635 C C . ASP A 1 81 ? 17.215 -6.910 -24.175 1.00 97.12 81 ASP A C 1
ATOM 637 O O . ASP A 1 81 ? 16.392 -7.557 -23.526 1.00 97.12 81 ASP A O 1
ATOM 641 N N . ASN A 1 82 ? 16.870 -6.116 -25.187 1.00 96.69 82 ASN A N 1
ATOM 642 C CA . ASN A 1 82 ? 15.497 -5.848 -25.601 1.00 96.69 82 ASN A CA 1
ATOM 643 C C . ASN A 1 82 ? 15.026 -6.703 -26.794 1.00 96.69 82 ASN A C 1
ATOM 645 O O . ASN A 1 82 ? 13.888 -6.542 -27.239 1.00 96.69 82 ASN A O 1
ATOM 649 N N . TYR A 1 83 ? 15.870 -7.589 -27.344 1.00 96.50 83 TYR A N 1
ATOM 650 C CA . TYR A 1 83 ? 15.592 -8.252 -28.628 1.00 96.50 83 TYR A CA 1
ATOM 651 C C . TYR A 1 83 ? 15.561 -9.774 -28.559 1.00 96.50 83 TYR A C 1
ATOM 653 O O . TYR A 1 83 ? 14.842 -10.373 -29.360 1.00 96.50 83 TYR A O 1
ATOM 661 N N . SER A 1 84 ? 16.270 -10.411 -27.622 1.00 97.56 84 SER A N 1
ATOM 662 C CA . SER A 1 84 ? 16.298 -11.879 -27.565 1.00 97.56 84 SER A CA 1
ATOM 663 C C . SER A 1 84 ? 14.922 -12.475 -27.277 1.00 97.56 84 SER A C 1
ATOM 665 O O . SER A 1 84 ? 14.464 -13.319 -28.043 1.00 97.56 84 SER A O 1
ATOM 667 N N . GLN A 1 85 ? 14.204 -11.988 -26.253 1.00 97.62 85 GLN A N 1
ATOM 668 C CA . GLN A 1 85 ? 12.864 -12.510 -25.937 1.00 97.62 85 GLN A CA 1
ATOM 669 C C . GLN A 1 85 ? 11.857 -12.305 -27.092 1.00 97.62 85 GLN A C 1
ATOM 671 O O . GLN A 1 85 ? 11.199 -13.277 -27.465 1.00 97.62 85 GLN A O 1
ATOM 676 N N . PRO A 1 86 ? 11.741 -11.118 -27.731 1.00 97.94 86 PRO A N 1
ATOM 677 C CA . PRO A 1 86 ? 10.889 -10.960 -28.916 1.00 97.94 86 PRO A CA 1
ATOM 678 C C . PRO A 1 86 ? 11.316 -11.803 -30.127 1.00 97.94 86 PRO A C 1
ATOM 680 O O . PRO A 1 86 ? 10.459 -12.309 -30.851 1.00 97.94 86 PRO A O 1
ATOM 683 N N . ALA A 1 87 ? 12.621 -11.963 -30.371 1.00 97.75 87 ALA A N 1
ATOM 684 C CA . ALA A 1 87 ? 13.120 -12.777 -31.478 1.00 97.75 87 ALA A CA 1
ATOM 685 C C . ALA A 1 87 ? 12.816 -14.266 -31.270 1.00 97.75 87 ALA A C 1
ATOM 687 O O . ALA A 1 87 ? 12.433 -14.946 -32.222 1.00 97.75 87 ALA A O 1
ATOM 688 N N . ASP A 1 88 ? 12.957 -14.757 -30.039 1.00 97.94 88 ASP A N 1
ATOM 689 C CA . ASP A 1 88 ? 12.583 -16.120 -29.672 1.00 97.94 88 ASP A CA 1
ATOM 690 C C . ASP A 1 88 ? 11.069 -16.318 -29.749 1.00 97.94 88 ASP A C 1
ATOM 692 O O . ASP A 1 88 ? 10.631 -17.329 -30.296 1.00 97.94 88 ASP A O 1
ATOM 696 N N . MET A 1 89 ? 10.272 -15.333 -29.311 1.00 97.38 89 MET A N 1
ATOM 697 C CA . MET A 1 89 ? 8.814 -15.349 -29.479 1.00 97.38 89 MET A CA 1
ATOM 698 C C . MET A 1 89 ? 8.419 -15.483 -30.954 1.00 97.38 89 MET A C 1
ATOM 700 O O . MET A 1 89 ? 7.510 -16.231 -31.271 1.00 97.38 89 MET A O 1
ATOM 704 N N . TRP A 1 90 ? 9.104 -14.794 -31.869 1.00 95.44 90 TRP A N 1
ATOM 705 C CA . TRP A 1 90 ? 8.815 -14.885 -33.305 1.00 95.44 90 TRP A CA 1
ATOM 706 C C . TRP A 1 90 ? 9.195 -16.237 -33.927 1.00 95.44 90 TRP A C 1
ATOM 708 O O . TRP A 1 90 ? 8.568 -16.676 -34.890 1.00 95.44 90 TRP A O 1
ATOM 718 N N . LYS A 1 91 ? 10.271 -16.866 -33.442 1.00 96.38 91 LYS A N 1
ATOM 719 C CA . LYS A 1 91 ? 10.845 -18.067 -34.070 1.00 96.38 91 LYS A CA 1
ATOM 720 C C . LYS A 1 91 ? 10.316 -19.374 -33.489 1.00 96.38 91 LYS A C 1
ATOM 722 O O . LYS A 1 91 ? 10.264 -20.361 -34.218 1.00 96.38 91 LYS A O 1
ATOM 727 N N . ASN A 1 92 ? 10.005 -19.393 -32.194 1.00 93.44 92 ASN A N 1
ATOM 728 C CA . ASN A 1 92 ? 9.852 -20.622 -31.414 1.00 93.44 92 ASN A CA 1
ATOM 729 C C . ASN A 1 92 ? 8.510 -20.730 -30.663 1.00 93.44 92 ASN A C 1
ATOM 731 O O . ASN A 1 92 ? 8.316 -21.710 -29.941 1.00 93.44 92 ASN A O 1
ATOM 735 N N . VAL A 1 93 ? 7.606 -19.753 -30.810 1.00 90.00 93 VAL A N 1
ATOM 736 C CA . VAL A 1 93 ? 6.237 -19.755 -30.257 1.00 90.00 93 VAL A CA 1
ATOM 737 C C . VAL A 1 93 ? 5.243 -19.591 -31.399 1.00 90.00 93 VAL A C 1
ATOM 739 O O . VAL A 1 93 ? 4.271 -20.377 -31.431 1.00 90.00 93 VAL A O 1
#

Sequence (93 aa):
MDTHHHRLGPNHMLLPINRPLKPAENTQRDGLNQFGENGGDSPNYYPNSFRGPEPTGKAAQESQFVLEKEIVARFESGDDDNYSQPADMWKNV

Mean predicted aligned error: 5.67 Å